Protein AF-A0AAN8VFZ3-F1 (afdb_monomer_lite)

Secondary structure (DSSP, 8-state):
--------SHHHHHHHHHHHHHHHHHHHHHHHHHHHHHHHHHHHHHHHHHHHHHHHHHHHSHHHHHHHHHHHHHHHHHHHHHHHHHHHHHHHHHHHHHHHTT---TTHHHHHHHHHHHHHHHHHHHHH--

Structure (mmCIF, N/CA/C/O backbone):
data_AF-A0AAN8VFZ3-F1
#
_entry.id   AF-A0AAN8VFZ3-F1
#
loop_
_atom_site.group_PDB
_atom_site.id
_atom_site.type_symbol
_atom_site.label_atom_id
_atom_site.label_alt_id
_atom_site.label_comp_id
_atom_site.label_asym_id
_atom_site.label_entity_id
_atom_site.label_seq_id
_atom_site.pdbx_PDB_ins_code
_atom_site.Cartn_x
_atom_site.Cartn_y
_atom_site.Cartn_z
_atom_site.occupancy
_atom_site.B_iso_or_equiv
_atom_site.auth_seq_id
_atom_site.auth_comp_id
_atom_site.auth_asym_id
_atom_site.auth_atom_id
_atom_site.pdbx_PDB_model_num
ATOM 1 N N . MET A 1 1 ? -4.707 52.896 46.196 1.00 44.50 1 MET A N 1
ATOM 2 C CA . MET A 1 1 ? -4.152 52.985 44.827 1.00 44.50 1 MET A CA 1
ATOM 3 C C . MET A 1 1 ? -2.985 52.020 44.743 1.00 44.50 1 MET A C 1
ATOM 5 O O . MET A 1 1 ? -2.053 52.210 45.501 1.00 44.50 1 MET A O 1
ATOM 9 N N . ALA A 1 2 ? -2.918 50.986 43.924 1.00 45.09 2 ALA A N 1
ATOM 10 C CA . ALA A 1 2 ? -3.873 50.204 43.155 1.00 45.09 2 ALA A CA 1
ATOM 11 C C . ALA A 1 2 ? -3.107 48.903 42.845 1.00 45.09 2 ALA A C 1
ATOM 13 O O . ALA A 1 2 ? -1.940 48.971 42.455 1.00 45.09 2 ALA A O 1
ATOM 14 N N . ASP A 1 3 ? -3.743 47.751 43.046 1.00 60.34 3 ASP A N 1
ATOM 15 C CA . ASP A 1 3 ? -3.316 46.472 42.487 1.00 60.34 3 ASP A CA 1
ATOM 16 C C . ASP A 1 3 ? -3.054 46.622 40.983 1.00 60.34 3 ASP A C 1
ATOM 18 O O . ASP A 1 3 ? -3.960 46.987 40.233 1.00 60.34 3 ASP A O 1
ATOM 22 N N . ASN A 1 4 ? -1.835 46.325 40.524 1.00 51.00 4 ASN A N 1
ATOM 23 C CA . ASN A 1 4 ? -1.576 46.120 39.100 1.00 51.00 4 ASN A CA 1
ATOM 24 C C . ASN A 1 4 ? -0.749 44.852 38.853 1.00 51.00 4 ASN A C 1
ATOM 26 O O . ASN A 1 4 ? 0.443 44.884 38.568 1.00 51.00 4 ASN A O 1
ATOM 30 N N . ILE A 1 5 ? -1.446 43.728 39.008 1.00 53.84 5 ILE A N 1
ATOM 31 C CA . ILE A 1 5 ? -1.504 42.627 38.041 1.00 53.84 5 ILE A CA 1
ATOM 32 C C . ILE A 1 5 ? -0.146 42.062 37.593 1.00 53.84 5 ILE A C 1
ATOM 34 O O . ILE A 1 5 ? 0.382 42.296 36.507 1.00 53.84 5 ILE A O 1
ATOM 38 N N . THR A 1 6 ? 0.320 41.139 38.425 1.00 54.12 6 THR A N 1
ATOM 39 C CA . THR A 1 6 ? 1.017 39.913 38.040 1.00 54.12 6 THR A CA 1
ATOM 40 C C . THR A 1 6 ? 0.254 39.166 36.939 1.00 54.12 6 THR A C 1
ATOM 42 O O . THR A 1 6 ? -0.627 38.384 37.249 1.00 54.12 6 THR A O 1
ATOM 45 N N . HIS A 1 7 ? 0.575 39.350 35.658 1.00 52.81 7 HIS A N 1
ATOM 46 C CA . HIS A 1 7 ? 0.285 38.363 34.604 1.00 52.81 7 HIS A CA 1
ATOM 47 C C . HIS A 1 7 ? 1.020 38.749 33.315 1.00 52.81 7 HIS A C 1
ATOM 49 O O . HIS A 1 7 ? 0.641 39.735 32.705 1.00 52.81 7 HIS A O 1
ATOM 55 N N . ARG A 1 8 ? 2.032 37.963 32.899 1.00 51.19 8 ARG A N 1
ATOM 56 C CA . ARG A 1 8 ? 2.357 37.525 31.509 1.00 51.19 8 ARG A CA 1
ATOM 57 C C . ARG A 1 8 ? 3.850 37.141 31.341 1.00 51.19 8 ARG A C 1
ATOM 59 O O . ARG A 1 8 ? 4.602 37.905 30.749 1.00 51.19 8 ARG A O 1
ATOM 66 N N . PRO A 1 9 ? 4.276 35.915 31.716 1.00 45.66 9 PRO A N 1
ATOM 67 C CA . PRO A 1 9 ? 5.478 35.343 31.091 1.00 45.66 9 PRO A CA 1
ATOM 68 C C . PRO A 1 9 ? 5.209 34.090 30.239 1.00 45.66 9 PRO A C 1
ATOM 70 O O . PRO A 1 9 ? 6.130 33.564 29.626 1.00 45.66 9 PRO A O 1
ATOM 73 N N . LYS A 1 10 ? 3.965 33.592 30.139 1.00 45.72 10 LYS A N 1
ATOM 74 C CA . LYS A 1 10 ? 3.700 32.286 29.492 1.00 45.72 10 LYS A CA 1
ATOM 75 C C . LYS A 1 10 ? 3.328 32.319 28.001 1.00 45.72 10 LYS A C 1
ATOM 77 O O . LYS A 1 10 ? 3.401 31.281 27.359 1.00 45.72 10 LYS A O 1
ATOM 82 N N . GLN A 1 11 ? 2.977 33.472 27.423 1.00 49.84 11 GLN A N 1
ATOM 83 C CA . GLN A 1 11 ? 2.583 33.540 26.000 1.00 49.84 11 GLN A CA 1
ATOM 84 C C . GLN A 1 11 ? 3.754 33.714 25.021 1.00 49.84 11 GLN A C 1
ATOM 86 O O . GLN A 1 11 ? 3.638 33.304 23.871 1.00 49.84 11 GLN A O 1
ATOM 91 N N . GLN A 1 12 ? 4.890 34.269 25.451 1.00 47.53 12 GLN A N 1
ATOM 92 C CA . GLN A 1 12 ? 6.007 34.562 24.540 1.00 47.53 12 GLN A CA 1
ATOM 93 C C . GLN A 1 12 ? 6.901 33.344 24.253 1.00 47.53 12 GLN A C 1
ATOM 95 O O . GLN A 1 12 ? 7.397 33.197 23.138 1.00 47.53 12 GLN A O 1
ATOM 100 N N . LEU A 1 13 ? 7.046 32.415 25.205 1.00 49.78 13 LEU A N 1
ATOM 101 C CA . LEU A 1 13 ? 7.860 31.208 25.008 1.00 49.78 13 LEU A CA 1
ATOM 102 C C . LEU A 1 13 ? 7.198 30.209 24.038 1.00 49.78 13 LEU A C 1
ATOM 104 O O . LEU A 1 13 ? 7.873 29.556 23.247 1.00 49.78 13 LEU A O 1
ATOM 108 N N . GLN A 1 14 ? 5.863 30.134 24.047 1.00 47.00 14 GLN A N 1
ATOM 109 C CA . GLN A 1 14 ? 5.104 29.191 23.221 1.00 47.00 14 GLN A CA 1
ATOM 110 C C . GLN A 1 14 ? 5.111 29.573 21.730 1.00 47.00 14 GLN A C 1
ATOM 112 O O . GLN A 1 14 ? 5.117 28.697 20.866 1.00 47.00 14 GLN A O 1
ATOM 117 N N . GLN A 1 15 ? 5.176 30.871 21.420 1.00 48.69 15 GLN A N 1
ATOM 118 C CA . GLN A 1 15 ? 5.215 31.373 20.045 1.00 48.69 15 GLN A CA 1
ATOM 119 C C . GLN A 1 15 ? 6.588 31.149 19.389 1.00 48.69 15 GLN A C 1
ATOM 121 O O . GLN A 1 15 ? 6.652 30.829 18.204 1.00 48.69 15 GLN A O 1
ATOM 126 N N . HIS A 1 16 ? 7.670 31.220 20.175 1.00 46.56 16 HIS A N 1
ATOM 127 C CA . HIS A 1 16 ? 9.031 30.908 19.731 1.00 46.56 16 HIS A CA 1
ATOM 128 C C . HIS A 1 16 ? 9.219 29.405 19.460 1.00 46.56 16 HIS A C 1
ATOM 130 O O . HIS A 1 16 ? 9.838 29.014 18.476 1.00 46.56 16 HIS A O 1
ATOM 136 N N . THR A 1 17 ? 8.628 28.528 20.277 1.00 51.66 17 THR A N 1
ATOM 137 C CA . THR A 1 17 ? 8.675 27.079 20.018 1.00 51.66 17 THR A CA 1
ATOM 138 C C . THR A 1 17 ? 7.844 26.682 18.796 1.00 51.66 17 THR A C 1
ATOM 140 O O . THR A 1 17 ? 8.282 25.831 18.025 1.00 51.66 17 THR A O 1
ATOM 143 N N . GLN A 1 18 ? 6.676 27.296 18.573 1.00 56.00 18 GLN A N 1
ATOM 144 C CA . GLN A 1 18 ? 5.859 26.989 17.393 1.00 56.00 18 GLN A CA 1
ATOM 145 C C . GLN A 1 18 ? 6.484 27.480 16.088 1.00 56.00 18 GLN A C 1
ATOM 147 O O . GLN A 1 18 ? 6.459 26.740 15.109 1.00 56.00 18 GLN A O 1
ATOM 152 N N . SER A 1 19 ? 7.105 28.661 16.066 1.00 53.91 19 SER A N 1
ATOM 153 C CA . SER A 1 19 ? 7.827 29.133 14.882 1.00 53.91 19 SER A CA 1
ATOM 154 C C . SER A 1 19 ? 9.060 28.277 14.592 1.00 53.91 19 SER A C 1
ATOM 156 O O . SER A 1 19 ? 9.244 27.874 13.451 1.00 53.91 19 SER A O 1
ATOM 158 N N . TYR A 1 20 ? 9.843 27.879 15.600 1.00 55.28 20 TYR A N 1
ATOM 159 C CA . TYR A 1 20 ? 10.967 26.954 15.399 1.00 55.28 20 TYR A CA 1
ATOM 160 C C . TYR A 1 20 ? 10.523 25.571 14.917 1.00 55.28 20 TYR A C 1
ATOM 162 O O . TYR A 1 20 ? 11.222 24.969 14.108 1.00 55.28 20 TYR A O 1
ATOM 170 N N . GLN A 1 21 ? 9.372 25.069 15.373 1.00 53.16 21 GLN A N 1
ATOM 171 C CA . GLN A 1 21 ? 8.808 23.799 14.903 1.00 53.16 21 GLN A CA 1
ATOM 172 C C . GLN A 1 21 ? 8.232 23.912 13.491 1.00 53.16 21 GLN A C 1
ATOM 174 O O . GLN A 1 21 ? 8.422 22.991 12.705 1.00 53.16 21 GLN A O 1
ATOM 179 N N . LEU A 1 22 ? 7.603 25.035 13.130 1.00 57.75 22 LEU A N 1
ATOM 180 C CA . LEU A 1 22 ? 7.202 25.305 11.747 1.00 57.75 22 LEU A CA 1
ATOM 181 C C . LEU A 1 22 ? 8.413 25.481 10.834 1.00 57.75 22 LEU A C 1
ATOM 183 O O . LEU A 1 22 ? 8.372 25.008 9.710 1.00 57.75 22 LEU A O 1
ATOM 187 N N . VAL A 1 23 ? 9.498 26.098 11.300 1.00 60.59 23 VAL A N 1
ATOM 188 C CA . VAL A 1 23 ? 10.739 26.254 10.528 1.00 60.59 23 VAL A CA 1
ATOM 189 C C . VAL A 1 23 ? 11.466 24.913 10.407 1.00 60.59 23 VAL A C 1
ATOM 191 O O . VAL A 1 23 ? 11.891 24.557 9.316 1.00 60.59 23 VAL A O 1
ATOM 194 N N . LYS A 1 24 ? 11.527 24.095 11.466 1.00 55.47 24 LYS A N 1
ATOM 195 C CA . LYS A 1 24 ? 12.034 22.711 11.390 1.00 55.47 24 LYS A CA 1
ATOM 196 C C . LYS A 1 24 ? 11.184 21.844 10.472 1.00 55.47 24 LYS A C 1
ATOM 198 O O . LYS A 1 24 ? 11.742 21.081 9.693 1.00 55.47 24 LYS A O 1
ATOM 203 N N . ALA A 1 25 ? 9.861 21.958 10.554 1.00 60.38 25 ALA A N 1
ATOM 204 C CA . ALA A 1 25 ? 8.936 21.238 9.690 1.00 60.38 25 ALA A CA 1
ATOM 205 C C . ALA A 1 25 ? 9.013 21.741 8.247 1.00 60.38 25 ALA A C 1
ATOM 207 O O . ALA A 1 25 ? 8.959 20.924 7.344 1.00 60.38 25 ALA A O 1
ATOM 208 N N . ALA A 1 26 ? 9.207 23.038 8.012 1.00 60.34 26 ALA A N 1
ATOM 209 C CA . ALA A 1 26 ? 9.388 23.616 6.683 1.00 60.34 26 ALA A CA 1
ATOM 210 C C . ALA A 1 26 ? 10.730 23.207 6.070 1.00 60.34 26 ALA A C 1
ATOM 212 O O . ALA A 1 26 ? 10.781 22.867 4.892 1.00 60.34 26 ALA A O 1
ATOM 213 N N . THR A 1 27 ? 11.803 23.145 6.858 1.00 61.97 27 THR A N 1
ATOM 214 C CA . THR A 1 27 ? 13.100 22.627 6.408 1.00 61.97 27 THR A CA 1
ATOM 215 C C . THR A 1 27 ? 13.042 21.117 6.179 1.00 61.97 27 THR A C 1
ATOM 217 O O . THR A 1 27 ? 13.531 20.643 5.159 1.00 61.97 27 THR A O 1
ATOM 220 N N . ALA A 1 28 ? 12.385 20.354 7.059 1.00 60.66 28 ALA A N 1
ATOM 221 C CA . ALA A 1 28 ? 12.161 18.919 6.870 1.00 60.66 28 ALA A CA 1
ATOM 222 C C . ALA A 1 28 ? 11.237 18.633 5.676 1.00 60.66 28 ALA A C 1
ATOM 224 O O . ALA A 1 28 ? 11.459 17.671 4.949 1.00 60.66 28 ALA A O 1
ATOM 225 N N . ALA A 1 29 ? 10.243 19.487 5.431 1.00 65.50 29 ALA A N 1
ATOM 226 C CA . ALA A 1 29 ? 9.372 19.420 4.267 1.00 65.50 29 ALA A CA 1
ATOM 227 C C . ALA A 1 29 ? 10.126 19.803 2.996 1.00 65.50 29 ALA A C 1
ATOM 229 O O . ALA A 1 29 ? 9.956 19.136 1.990 1.00 65.50 29 ALA A O 1
ATOM 230 N N . THR A 1 30 ? 11.008 20.803 3.031 1.00 68.12 30 THR A N 1
ATOM 231 C CA . THR A 1 30 ? 11.846 21.178 1.882 1.00 68.12 30 THR A CA 1
ATOM 232 C C . THR A 1 30 ? 12.853 20.072 1.562 1.00 68.12 30 THR A C 1
ATOM 234 O O . THR A 1 30 ? 12.991 19.688 0.406 1.00 68.12 30 THR A O 1
ATOM 237 N N . ALA A 1 31 ? 13.487 19.480 2.580 1.00 68.81 31 ALA A N 1
ATOM 238 C CA . ALA A 1 31 ? 14.359 18.317 2.424 1.00 68.81 31 ALA A CA 1
ATOM 239 C C . ALA A 1 31 ? 13.588 17.090 1.908 1.00 68.81 31 ALA A C 1
ATOM 241 O O . ALA A 1 31 ? 14.046 16.412 0.990 1.00 68.81 31 ALA A O 1
ATOM 242 N N . GLY A 1 32 ? 12.389 16.842 2.440 1.00 73.62 32 GLY A N 1
ATOM 243 C CA . GLY A 1 32 ? 11.478 15.809 1.955 1.00 73.62 32 GLY A CA 1
ATOM 244 C C . GLY A 1 32 ? 11.043 16.051 0.510 1.00 73.62 32 GLY A C 1
ATOM 245 O O . GLY A 1 32 ? 11.061 15.123 -0.287 1.00 73.62 32 GLY A O 1
ATOM 246 N N . CYS A 1 33 ? 10.731 17.290 0.133 1.00 69.88 33 CYS A N 1
ATOM 247 C CA . CYS A 1 33 ? 10.372 17.674 -1.230 1.00 69.88 33 CYS A CA 1
ATOM 248 C C . CYS A 1 33 ? 11.537 17.466 -2.201 1.00 69.88 33 CYS A C 1
ATOM 250 O O . CYS A 1 33 ? 11.333 16.879 -3.259 1.00 69.88 33 CYS A O 1
ATOM 252 N N . SER A 1 34 ? 12.760 17.862 -1.840 1.00 71.75 34 SER A N 1
ATOM 253 C CA . SER A 1 34 ? 13.946 17.615 -2.669 1.00 71.75 34 SER A CA 1
ATOM 254 C C . SER A 1 34 ? 14.214 16.119 -2.839 1.00 71.75 34 SER A C 1
ATOM 256 O O . SER A 1 34 ? 14.443 15.658 -3.956 1.00 71.75 34 SER A O 1
ATOM 258 N N . LEU A 1 35 ? 14.102 15.336 -1.760 1.00 68.94 35 LEU A N 1
ATOM 259 C CA . LEU A 1 35 ? 14.211 13.877 -1.819 1.00 68.94 35 LEU A CA 1
ATOM 260 C C . LEU A 1 35 ? 13.086 13.250 -2.649 1.00 68.94 35 LEU A C 1
ATOM 262 O O . LEU A 1 35 ? 13.344 12.293 -3.366 1.00 68.94 35 LEU A O 1
ATOM 266 N N . LEU A 1 36 ? 11.866 13.793 -2.615 1.00 74.94 36 LEU A N 1
ATOM 267 C CA . LEU A 1 36 ? 10.747 13.339 -3.444 1.00 74.94 36 LEU A CA 1
ATOM 268 C C . LEU A 1 36 ? 10.971 13.650 -4.926 1.00 74.94 36 LEU A C 1
ATOM 270 O O . LEU A 1 36 ? 10.656 12.807 -5.759 1.00 74.94 36 LEU A O 1
ATOM 274 N N . VAL A 1 37 ? 11.524 14.815 -5.270 1.00 76.31 37 VAL A N 1
ATOM 275 C CA . VAL A 1 37 ? 11.850 15.176 -6.661 1.00 76.31 37 VAL A CA 1
ATOM 276 C C . VAL A 1 37 ? 12.958 14.274 -7.201 1.00 76.31 37 VAL A C 1
ATOM 278 O O . VAL A 1 37 ? 12.795 13.691 -8.272 1.00 76.31 37 VAL A O 1
ATOM 281 N N . VAL A 1 38 ? 14.039 14.084 -6.435 1.00 73.38 38 VAL A N 1
ATOM 282 C CA . VAL A 1 38 ? 15.132 13.165 -6.796 1.00 73.38 38 VAL A CA 1
ATOM 283 C C . VAL A 1 38 ? 14.626 11.726 -6.868 1.00 73.38 38 VAL A C 1
ATOM 285 O O . VAL A 1 38 ? 14.927 11.024 -7.829 1.00 73.38 38 VAL A O 1
ATOM 288 N N . ALA A 1 39 ? 13.799 11.293 -5.913 1.00 78.12 39 ALA A N 1
ATOM 289 C CA . ALA A 1 39 ? 13.176 9.978 -5.949 1.00 78.12 39 ALA A CA 1
ATOM 290 C C . ALA A 1 39 ? 12.308 9.833 -7.195 1.00 78.12 39 ALA A C 1
ATOM 292 O O . ALA A 1 39 ? 12.492 8.865 -7.913 1.00 78.12 39 ALA A O 1
ATOM 293 N N . ARG A 1 40 ? 11.427 10.779 -7.536 1.00 76.38 40 ARG A N 1
ATOM 294 C CA . ARG A 1 40 ? 10.600 10.681 -8.751 1.00 76.38 40 ARG A CA 1
ATOM 295 C C . ARG A 1 40 ? 11.441 10.576 -10.020 1.00 76.38 40 ARG A C 1
ATOM 297 O O . ARG A 1 40 ? 11.145 9.728 -10.856 1.00 76.38 40 ARG A O 1
ATOM 304 N N . LEU A 1 41 ? 12.491 11.381 -10.145 1.00 74.88 41 LEU A N 1
ATOM 305 C CA . LEU A 1 41 ? 13.342 11.393 -11.335 1.00 74.88 41 LEU A CA 1
ATOM 306 C C . LEU A 1 41 ? 14.152 10.093 -11.473 1.00 74.88 41 LEU A C 1
ATOM 308 O O . LEU A 1 41 ? 14.137 9.453 -12.525 1.00 74.88 41 LEU A O 1
ATOM 312 N N . THR A 1 42 ? 14.782 9.651 -10.384 1.00 77.12 42 THR A N 1
ATOM 313 C CA . THR A 1 42 ? 15.560 8.404 -10.343 1.00 77.12 42 THR A CA 1
ATOM 314 C C . THR A 1 42 ? 14.662 7.178 -10.467 1.00 77.12 42 THR A C 1
ATOM 316 O O . THR A 1 42 ? 15.026 6.215 -11.136 1.00 77.12 42 THR A O 1
ATOM 319 N N . THR A 1 43 ? 13.463 7.214 -9.882 1.00 78.75 43 THR A N 1
ATOM 320 C CA . THR A 1 43 ? 12.503 6.107 -9.966 1.00 78.75 43 THR A CA 1
ATOM 321 C C . THR A 1 43 ? 12.038 5.918 -11.402 1.00 78.75 43 THR A C 1
ATOM 323 O O . THR A 1 43 ? 11.904 4.777 -11.815 1.00 78.75 43 THR A O 1
ATOM 326 N N . VAL A 1 44 ? 11.857 6.976 -12.204 1.00 76.44 44 VAL A N 1
ATOM 327 C CA . VAL A 1 44 ? 11.494 6.829 -13.628 1.00 76.44 44 VAL A CA 1
ATOM 328 C C . VAL A 1 44 ? 12.608 6.138 -14.417 1.00 76.44 44 VAL A C 1
ATOM 330 O O . VAL A 1 44 ? 12.335 5.156 -15.103 1.00 76.44 44 VAL A O 1
ATOM 333 N N . ALA A 1 45 ? 13.864 6.568 -14.276 1.00 77.38 45 ALA A N 1
ATOM 334 C CA . ALA A 1 45 ? 14.989 5.925 -14.963 1.00 77.38 45 ALA A CA 1
ATOM 335 C C . ALA A 1 45 ? 15.185 4.465 -14.512 1.00 77.38 45 ALA A C 1
ATOM 337 O O . ALA A 1 45 ? 15.320 3.565 -15.341 1.00 77.38 45 ALA A O 1
ATOM 338 N N . ALA A 1 46 ? 15.115 4.216 -13.201 1.00 74.19 46 ALA A N 1
ATOM 339 C CA . ALA A 1 46 ? 15.186 2.875 -12.630 1.00 74.19 46 ALA A CA 1
ATOM 340 C C . ALA A 1 46 ? 13.992 1.999 -13.043 1.00 74.19 46 ALA A C 1
ATOM 342 O O . ALA A 1 46 ? 14.163 0.803 -13.247 1.00 74.19 46 ALA A O 1
ATOM 343 N N . THR A 1 47 ? 12.803 2.582 -13.221 1.00 77.88 47 THR A N 1
ATOM 344 C CA . THR A 1 47 ? 11.611 1.873 -13.705 1.00 77.88 47 THR A CA 1
ATOM 345 C C . THR A 1 47 ? 11.767 1.497 -15.165 1.00 77.88 47 THR A C 1
ATOM 347 O O . THR A 1 47 ? 11.401 0.390 -15.509 1.00 77.88 47 THR A O 1
ATOM 350 N N . VAL A 1 48 ? 12.329 2.351 -16.022 1.00 79.31 48 VAL A N 1
ATOM 351 C CA . VAL A 1 48 ? 12.535 2.017 -17.443 1.00 79.31 48 VAL A CA 1
ATOM 352 C C . VAL A 1 48 ? 13.591 0.921 -17.599 1.00 79.31 48 VAL A C 1
ATOM 354 O O . VAL A 1 48 ? 13.348 -0.065 -18.288 1.00 79.31 48 VAL A O 1
ATOM 357 N N . ILE A 1 49 ? 14.734 1.044 -16.915 1.00 77.44 49 ILE A N 1
ATOM 358 C CA . ILE A 1 49 ? 15.801 0.025 -16.939 1.00 77.44 49 ILE A CA 1
ATOM 359 C C . ILE A 1 49 ? 15.308 -1.277 -16.299 1.00 77.44 49 ILE A C 1
ATOM 361 O O . ILE A 1 49 ? 15.499 -2.363 -16.847 1.00 77.44 49 ILE A O 1
ATOM 365 N N . GLY A 1 50 ? 14.621 -1.149 -15.162 1.00 73.31 50 GLY A N 1
ATOM 366 C CA . GLY A 1 50 ? 13.928 -2.230 -14.488 1.00 73.31 50 GLY A CA 1
ATOM 367 C C . GLY A 1 50 ? 12.963 -2.912 -15.439 1.00 73.31 50 GLY A C 1
ATOM 368 O O . GLY A 1 50 ? 13.091 -4.111 -15.610 1.00 73.31 50 GLY A O 1
ATOM 369 N N . LEU A 1 51 ? 12.083 -2.175 -16.120 1.00 70.88 51 LEU A N 1
ATOM 370 C CA . LEU A 1 51 ? 11.072 -2.700 -17.035 1.00 70.88 51 LEU A CA 1
ATOM 371 C C . LEU A 1 51 ? 11.713 -3.487 -18.173 1.00 70.88 51 LEU A C 1
ATOM 373 O O . LEU A 1 51 ? 11.268 -4.590 -18.424 1.00 70.88 51 LEU A O 1
ATOM 377 N N . THR A 1 52 ? 12.801 -3.012 -18.777 1.00 77.19 52 THR A N 1
ATOM 378 C CA . THR A 1 52 ? 13.471 -3.725 -19.879 1.00 77.19 52 THR A CA 1
ATOM 379 C C . THR A 1 52 ? 14.050 -5.081 -19.459 1.00 77.19 52 THR A C 1
ATOM 381 O O . THR A 1 52 ? 13.946 -6.047 -20.211 1.00 77.19 52 THR A O 1
ATOM 384 N N . ILE A 1 53 ? 14.623 -5.190 -18.253 1.00 75.81 53 ILE A N 1
ATOM 385 C CA . ILE A 1 53 ? 15.118 -6.472 -17.704 1.00 75.81 53 ILE A CA 1
ATOM 386 C C . ILE A 1 53 ? 13.968 -7.312 -17.132 1.00 75.81 53 ILE A C 1
ATOM 388 O O . ILE A 1 53 ? 13.958 -8.540 -17.207 1.00 75.81 53 ILE A O 1
ATOM 392 N N . THR A 1 54 ? 12.962 -6.632 -16.599 1.00 71.00 54 THR A N 1
ATOM 393 C CA . THR A 1 54 ? 11.761 -7.203 -16.005 1.00 71.00 54 THR A CA 1
ATOM 394 C C . THR A 1 54 ? 10.869 -7.788 -17.096 1.00 71.00 54 THR A C 1
ATOM 396 O O . THR A 1 54 ? 10.346 -8.853 -16.876 1.00 71.00 54 THR A O 1
ATOM 399 N N . THR A 1 55 ? 10.744 -7.242 -18.306 1.00 74.56 55 THR A N 1
ATOM 400 C CA . THR A 1 55 ? 9.861 -7.775 -19.365 1.00 74.56 55 THR A CA 1
ATOM 401 C C . THR A 1 55 ? 10.134 -9.244 -19.730 1.00 74.56 55 THR A C 1
ATOM 403 O O . THR A 1 55 ? 9.187 -10.028 -19.677 1.00 74.56 55 THR A O 1
ATOM 406 N N . PRO A 1 56 ? 11.370 -9.684 -20.041 1.00 69.56 56 PRO A N 1
ATOM 407 C CA . PRO A 1 56 ? 11.637 -11.104 -20.283 1.00 69.56 56 PRO A CA 1
ATOM 408 C C . PRO A 1 56 ? 11.581 -11.936 -18.992 1.00 69.56 56 PRO A C 1
ATOM 410 O O . PRO A 1 56 ? 11.109 -13.074 -19.011 1.00 69.56 56 PRO A O 1
ATOM 413 N N . LEU A 1 57 ? 11.986 -11.367 -17.850 1.00 68.25 57 LEU A N 1
ATOM 414 C CA . LEU A 1 57 ? 11.943 -12.054 -16.560 1.00 68.25 57 LEU A CA 1
ATOM 415 C C . LEU A 1 57 ? 10.498 -12.271 -16.087 1.00 68.25 57 LEU A C 1
ATOM 417 O O . LEU A 1 57 ? 10.192 -13.352 -15.619 1.00 68.25 57 LEU A O 1
ATOM 421 N N . LEU A 1 58 ? 9.590 -11.316 -16.302 1.00 63.28 58 LEU A N 1
ATOM 422 C CA . LEU A 1 58 ? 8.152 -11.343 -16.016 1.00 63.28 58 LEU A CA 1
ATOM 423 C C . LEU A 1 58 ? 7.391 -12.314 -16.889 1.00 63.28 58 LEU A C 1
ATOM 425 O O . LEU A 1 58 ? 6.282 -12.652 -16.515 1.00 63.28 58 LEU A O 1
ATOM 429 N N . VAL A 1 59 ? 7.911 -12.740 -18.037 1.00 69.81 59 VAL A N 1
ATOM 430 C CA . VAL A 1 59 ? 7.256 -13.782 -18.841 1.00 69.81 59 VAL A CA 1
ATOM 431 C C . VAL A 1 59 ? 7.498 -15.158 -18.214 1.00 69.81 59 VAL A C 1
ATOM 433 O O . VAL A 1 59 ? 6.586 -15.976 -18.163 1.00 69.81 59 VAL A O 1
ATOM 436 N N . ILE A 1 60 ? 8.683 -15.387 -17.637 1.00 70.50 60 ILE A N 1
A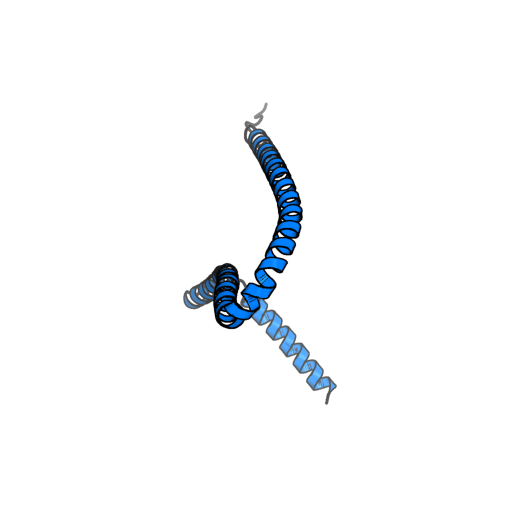TOM 437 C CA . ILE A 1 60 ? 9.065 -16.659 -16.996 1.00 70.50 60 ILE A CA 1
ATOM 438 C C . ILE A 1 60 ? 8.659 -16.675 -15.510 1.00 70.50 60 ILE A C 1
ATOM 440 O O . ILE A 1 60 ? 8.108 -17.653 -15.013 1.00 70.50 60 ILE A O 1
ATOM 444 N N . PHE A 1 61 ? 8.846 -15.557 -14.809 1.00 62.84 61 PHE A N 1
ATOM 445 C CA . PHE A 1 61 ? 8.332 -15.305 -13.466 1.00 62.84 61 PHE A CA 1
ATOM 446 C C . PHE A 1 61 ? 6.851 -14.908 -13.474 1.00 62.84 61 PHE A C 1
ATOM 448 O O . PHE A 1 61 ? 6.296 -14.805 -12.395 1.00 62.84 61 PHE A O 1
ATOM 455 N N . SER A 1 62 ? 6.166 -14.714 -14.611 1.00 68.88 62 SER A N 1
ATOM 456 C CA . SER A 1 62 ? 4.733 -14.318 -14.637 1.00 68.88 62 SER A CA 1
ATOM 457 C C . SER A 1 62 ? 3.881 -15.242 -13.791 1.00 68.88 62 SER A C 1
ATOM 459 O O . SER A 1 62 ? 3.041 -14.803 -13.011 1.00 68.88 62 SER A O 1
ATOM 461 N N . LEU A 1 63 ? 4.169 -16.537 -13.891 1.00 66.00 63 LEU A N 1
ATOM 462 C CA . LEU A 1 63 ? 3.449 -17.566 -13.165 1.00 66.00 63 LEU A CA 1
ATOM 463 C C . LEU A 1 63 ? 3.678 -17.487 -11.643 1.00 66.00 63 LEU A C 1
ATOM 465 O O . LEU A 1 63 ? 2.805 -17.885 -10.878 1.00 66.00 63 LEU A O 1
ATOM 469 N N . VAL A 1 64 ? 4.813 -16.934 -11.192 1.00 76.00 64 VAL A N 1
ATOM 470 C CA . VAL A 1 64 ? 5.184 -16.827 -9.767 1.00 76.00 64 VAL A CA 1
ATOM 471 C C . VAL A 1 64 ? 5.065 -15.403 -9.203 1.00 76.00 64 VAL A C 1
ATOM 473 O O . VAL A 1 64 ? 4.925 -15.211 -7.997 1.00 76.00 64 VAL A O 1
ATOM 476 N N . LEU A 1 65 ? 5.072 -14.383 -10.059 1.00 73.19 65 LEU A N 1
ATOM 477 C CA . LEU A 1 65 ? 5.021 -12.984 -9.663 1.00 73.19 65 LEU A CA 1
ATOM 478 C C . LEU A 1 65 ? 3.588 -12.486 -9.532 1.00 73.19 65 LEU A C 1
ATOM 480 O O . LEU A 1 65 ? 3.330 -11.664 -8.659 1.00 73.19 65 LEU A O 1
ATOM 484 N N . VAL A 1 66 ? 2.652 -13.026 -10.321 1.00 78.06 66 VAL A N 1
ATOM 485 C CA . VAL A 1 66 ? 1.216 -12.803 -10.100 1.00 78.06 66 VAL A CA 1
ATOM 486 C C . VAL A 1 66 ? 0.846 -13.113 -8.639 1.00 78.06 66 VAL A C 1
ATOM 488 O O . VAL A 1 66 ? 0.377 -12.197 -7.963 1.00 78.06 66 VAL A O 1
ATOM 491 N N . PRO A 1 67 ? 1.146 -14.304 -8.075 1.00 77.31 67 PRO A N 1
ATOM 492 C CA . PRO A 1 67 ? 0.845 -14.574 -6.670 1.00 77.31 67 PRO A CA 1
ATOM 493 C C . PRO A 1 67 ? 1.652 -13.714 -5.681 1.00 77.31 67 PRO A C 1
ATOM 495 O O . PRO A 1 67 ? 1.087 -13.253 -4.690 1.00 77.31 67 PRO A O 1
ATOM 498 N N . ALA A 1 68 ? 2.932 -13.421 -5.940 1.00 83.25 68 ALA A N 1
ATOM 499 C CA . ALA A 1 68 ? 3.737 -12.575 -5.049 1.00 83.25 68 ALA A CA 1
ATOM 500 C C . ALA A 1 68 ? 3.208 -11.129 -4.965 1.00 83.25 68 ALA A C 1
ATOM 502 O O . ALA A 1 68 ? 3.079 -10.567 -3.875 1.00 83.25 68 ALA A O 1
ATOM 503 N N . VAL A 1 69 ? 2.848 -10.537 -6.106 1.00 84.25 69 VAL A N 1
ATOM 504 C CA . VAL A 1 69 ? 2.270 -9.188 -6.179 1.00 84.25 69 VAL A CA 1
ATOM 505 C C . VAL A 1 69 ? 0.894 -9.167 -5.536 1.00 84.25 69 VAL A C 1
ATOM 507 O O . VAL A 1 69 ? 0.600 -8.224 -4.808 1.00 84.25 69 VAL A O 1
ATOM 510 N N . THR A 1 70 ? 0.072 -10.203 -5.720 1.00 85.69 70 THR A N 1
ATOM 511 C CA . THR A 1 70 ? -1.209 -10.313 -5.012 1.00 85.69 70 THR A CA 1
ATOM 512 C C . THR A 1 70 ? -1.007 -10.327 -3.499 1.00 85.69 70 THR A C 1
ATOM 514 O O . THR A 1 70 ? -1.695 -9.585 -2.806 1.00 85.69 70 THR A O 1
ATOM 517 N N . VAL A 1 71 ? -0.040 -11.086 -2.972 1.00 91.69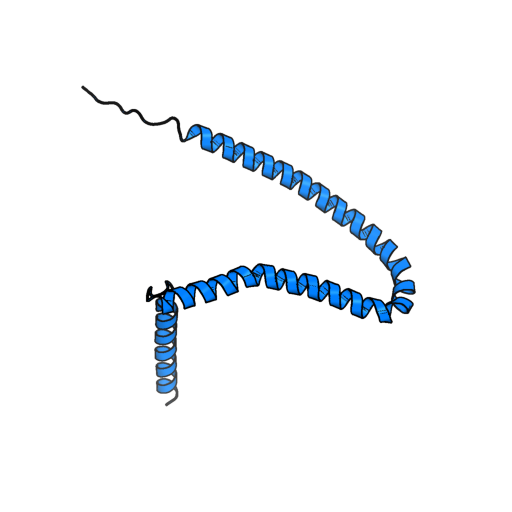 71 VAL A N 1
ATOM 518 C CA . VAL A 1 71 ? 0.255 -11.101 -1.527 1.00 91.69 71 VAL A CA 1
ATOM 519 C C . VAL A 1 71 ? 0.710 -9.727 -1.042 1.00 91.69 71 VAL A C 1
ATOM 521 O O . VAL A 1 71 ? 0.184 -9.231 -0.052 1.00 91.69 71 VAL A O 1
ATOM 524 N N . VAL A 1 72 ? 1.631 -9.069 -1.747 1.00 87.88 72 VAL A N 1
ATOM 525 C CA . VAL A 1 72 ? 2.101 -7.723 -1.378 1.00 87.88 72 VAL A CA 1
ATOM 526 C C . VAL A 1 72 ? 0.965 -6.700 -1.457 1.00 87.88 72 VAL A C 1
ATOM 528 O O . VAL A 1 72 ? 0.796 -5.901 -0.541 1.00 87.88 72 VAL A O 1
ATOM 531 N N . PHE A 1 73 ? 0.135 -6.749 -2.497 1.00 87.81 73 PHE A N 1
ATOM 532 C CA . PHE A 1 73 ? -1.015 -5.861 -2.652 1.00 87.81 73 PHE A CA 1
ATOM 533 C C . PHE A 1 73 ? -2.067 -6.102 -1.567 1.00 87.81 73 PHE A C 1
ATOM 535 O O . PHE A 1 73 ? -2.603 -5.143 -1.019 1.00 87.81 73 PHE A O 1
ATOM 542 N N . LEU A 1 74 ? -2.322 -7.360 -1.197 1.00 88.81 74 LEU A N 1
ATOM 543 C CA . LEU A 1 74 ? -3.184 -7.717 -0.069 1.00 88.81 74 LEU A CA 1
ATOM 544 C C . LEU A 1 74 ? -2.583 -7.286 1.268 1.00 88.81 74 LEU A C 1
ATOM 546 O O . LEU A 1 74 ? -3.328 -6.841 2.133 1.00 88.81 74 LEU A O 1
ATOM 550 N N . LEU A 1 75 ? -1.264 -7.353 1.445 1.00 90.12 75 LEU A N 1
ATOM 551 C CA . LEU A 1 75 ? -0.594 -6.846 2.641 1.00 90.12 75 LEU A CA 1
ATOM 552 C C . LEU A 1 75 ? -0.694 -5.325 2.725 1.00 90.12 75 LEU A C 1
ATOM 554 O O . LEU A 1 75 ? -1.058 -4.814 3.774 1.00 90.12 75 LEU A O 1
ATOM 558 N N . LEU A 1 76 ? -0.438 -4.587 1.641 1.00 89.25 76 LEU A N 1
ATOM 559 C CA . LEU A 1 76 ? -0.579 -3.129 1.626 1.00 89.25 76 LEU A CA 1
ATOM 560 C C . LEU A 1 76 ? -2.039 -2.701 1.785 1.00 89.25 76 LEU A C 1
ATOM 562 O O . LEU A 1 76 ? -2.323 -1.820 2.590 1.00 89.25 76 LEU A O 1
ATOM 566 N N . SER A 1 77 ? -2.957 -3.317 1.039 1.00 87.69 77 SER A N 1
ATOM 567 C CA . SER A 1 77 ? -4.394 -3.030 1.095 1.00 87.69 77 SER A CA 1
ATOM 568 C C . SER A 1 77 ? -4.977 -3.425 2.448 1.00 87.69 77 SER A C 1
ATOM 570 O O . SER A 1 77 ? -5.670 -2.629 3.071 1.00 87.69 77 SER A O 1
ATOM 572 N N . GLY A 1 78 ? -4.611 -4.596 2.969 1.00 82.62 78 GLY A N 1
ATOM 573 C CA . GLY A 1 78 ? -4.955 -5.067 4.307 1.00 82.62 78 GLY A CA 1
ATOM 574 C C . GLY A 1 78 ? -4.342 -4.208 5.409 1.00 82.62 78 GLY A C 1
ATOM 575 O O . GLY A 1 78 ? -5.003 -3.951 6.407 1.00 82.62 78 GLY A O 1
ATOM 576 N N . PHE A 1 79 ? -3.130 -3.682 5.223 1.00 80.75 79 PHE A N 1
ATOM 577 C CA . PHE A 1 79 ? -2.498 -2.755 6.162 1.00 80.75 79 PHE A CA 1
ATOM 578 C C . PHE A 1 79 ? -3.136 -1.364 6.113 1.00 80.75 79 PHE A C 1
ATOM 580 O O . PHE A 1 79 ? -3.374 -0.775 7.161 1.00 80.75 79 PHE A O 1
ATOM 587 N N . LEU A 1 80 ? -3.476 -0.838 4.932 1.00 81.88 80 LEU A N 1
ATOM 588 C CA . LEU A 1 80 ? -4.251 0.402 4.786 1.00 81.88 80 LEU A CA 1
ATOM 589 C C . LEU A 1 80 ? -5.650 0.247 5.383 1.00 81.88 80 LEU A C 1
ATOM 591 O O . LEU A 1 80 ? -6.109 1.131 6.112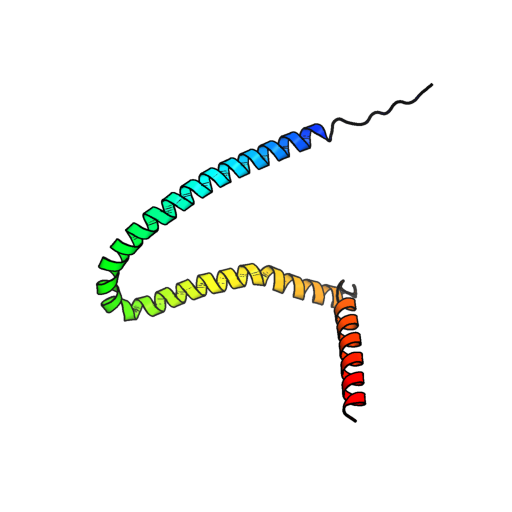 1.00 81.88 80 LEU A O 1
ATOM 595 N N . ALA A 1 81 ? -6.291 -0.890 5.116 1.00 79.56 81 ALA A N 1
ATOM 596 C CA . ALA A 1 81 ? -7.555 -1.267 5.715 1.00 79.56 81 ALA A CA 1
ATOM 597 C C . ALA A 1 81 ? -7.399 -1.324 7.233 1.00 79.56 81 ALA A C 1
ATOM 599 O O . ALA A 1 81 ? -8.118 -0.608 7.905 1.00 79.56 81 ALA A O 1
ATOM 600 N N . ALA A 1 82 ? -6.413 -2.032 7.787 1.00 77.75 82 ALA A N 1
ATOM 601 C CA . ALA A 1 82 ? -6.146 -2.089 9.226 1.00 77.75 82 ALA A CA 1
ATOM 602 C C . ALA A 1 82 ? -5.842 -0.705 9.835 1.00 77.75 82 ALA A C 1
ATOM 604 O O . ALA A 1 82 ? -6.311 -0.393 10.931 1.00 77.75 82 ALA A O 1
ATOM 605 N N . ARG A 1 83 ? -5.132 0.166 9.107 1.00 69.62 83 ARG A N 1
ATOM 606 C CA . ARG A 1 83 ? -4.785 1.530 9.535 1.00 69.62 83 ARG A CA 1
ATOM 607 C C . ARG A 1 83 ? -6.015 2.432 9.663 1.00 69.62 83 ARG A C 1
ATOM 609 O O . ARG A 1 83 ? -6.078 3.236 10.589 1.00 69.62 83 ARG A O 1
ATOM 616 N N . GLY A 1 84 ? -6.999 2.294 8.772 1.00 75.25 84 GLY A N 1
ATOM 617 C CA . GLY A 1 84 ? -8.282 3.008 8.857 1.00 75.25 84 GLY A CA 1
ATOM 618 C C . GLY A 1 84 ? -9.335 2.292 9.714 1.00 75.25 84 GLY A C 1
ATOM 619 O O . GLY A 1 84 ? -10.157 2.930 10.377 1.00 75.25 84 GLY A O 1
ATOM 620 N N . PHE A 1 85 ? -9.294 0.964 9.736 1.00 75.00 85 PHE A N 1
ATOM 621 C CA . PHE A 1 85 ? -10.241 0.094 10.423 1.00 75.00 85 PHE A CA 1
ATOM 622 C C . PHE A 1 85 ? -10.023 0.109 11.929 1.00 75.00 85 PHE A C 1
ATOM 624 O O . PHE A 1 85 ? -11.003 0.022 12.651 1.00 75.00 85 PHE A O 1
ATOM 631 N N . GLY A 1 86 ? -8.800 0.330 12.423 1.00 76.38 86 GLY A N 1
ATOM 632 C CA . GLY A 1 86 ? -8.558 0.506 13.859 1.00 76.38 86 GLY A CA 1
ATOM 633 C C . GLY A 1 86 ? -9.420 1.621 14.464 1.00 76.38 86 GLY A C 1
ATOM 634 O O . GLY A 1 86 ? -10.118 1.404 15.450 1.00 76.38 86 GLY A O 1
ATOM 635 N N . VAL A 1 87 ? -9.475 2.792 13.820 1.00 77.25 87 VAL A N 1
ATOM 636 C CA . VAL A 1 87 ? -10.313 3.914 14.280 1.00 77.25 87 VAL A CA 1
ATOM 637 C C . VAL A 1 87 ? -11.800 3.588 14.142 1.00 77.25 87 VAL A C 1
ATOM 639 O O . VAL A 1 87 ? -12.580 3.901 15.039 1.00 77.25 87 VAL A O 1
ATOM 642 N N . LYS A 1 88 ? -12.213 2.934 13.049 1.00 82.88 88 LYS A N 1
ATOM 643 C CA . LYS A 1 88 ? -13.616 2.545 12.821 1.00 82.88 88 LYS A CA 1
ATOM 644 C C . LYS A 1 88 ? -14.097 1.488 13.820 1.00 82.88 88 LYS A C 1
ATOM 646 O O . LYS A 1 88 ? -15.153 1.674 14.417 1.00 82.88 88 LYS A O 1
ATOM 651 N N . ALA A 1 89 ? -13.308 0.444 14.057 1.00 80.69 89 ALA A N 1
ATOM 652 C CA . ALA A 1 89 ? -13.583 -0.617 15.018 1.00 80.69 89 ALA A CA 1
ATOM 653 C C . ALA A 1 89 ? -13.635 -0.069 16.447 1.00 80.69 89 ALA A C 1
ATOM 655 O O . ALA A 1 89 ? -14.606 -0.319 17.154 1.00 80.69 89 ALA A O 1
ATOM 656 N N . VAL A 1 90 ? -12.663 0.761 16.850 1.00 82.12 90 VAL A N 1
ATOM 657 C CA . VAL A 1 90 ? -12.674 1.420 18.168 1.00 82.12 90 VAL A CA 1
ATOM 658 C C . VAL A 1 90 ? -13.862 2.372 18.304 1.00 82.12 90 VAL A C 1
ATOM 660 O O . VAL A 1 90 ? -14.455 2.447 19.374 1.00 82.12 90 VAL A O 1
ATOM 663 N N . THR A 1 91 ? -14.267 3.062 17.235 1.00 80.62 91 THR A N 1
ATOM 664 C CA . THR A 1 91 ? -15.449 3.942 17.249 1.00 80.62 91 THR A CA 1
ATOM 665 C C . THR A 1 91 ? -16.734 3.146 17.467 1.00 80.62 91 THR A C 1
ATOM 667 O O . THR A 1 91 ? -17.520 3.503 18.340 1.00 80.62 91 THR A O 1
ATOM 670 N N . VAL A 1 92 ? -16.942 2.053 16.726 1.00 81.25 92 VAL A N 1
ATOM 671 C CA . VAL A 1 92 ? -18.129 1.189 16.877 1.00 81.25 92 VAL A CA 1
ATOM 672 C C . VAL A 1 92 ? -18.135 0.492 18.238 1.00 81.25 92 VAL A C 1
ATOM 674 O O . VAL A 1 92 ? -19.174 0.445 18.899 1.00 81.25 92 VAL A O 1
ATOM 677 N N . LEU A 1 93 ? -16.979 0.001 18.691 1.00 82.50 93 LEU A N 1
ATOM 678 C CA . LEU A 1 93 ? -16.840 -0.652 19.990 1.00 82.50 93 LEU A CA 1
ATOM 679 C C . LEU A 1 93 ? -17.073 0.335 21.135 1.00 82.50 93 LEU A C 1
ATOM 681 O O . LEU A 1 93 ? -17.808 0.019 22.060 1.00 82.50 93 LEU A O 1
ATOM 685 N N . SER A 1 94 ? -16.520 1.547 21.049 1.00 80.00 94 SER A N 1
ATOM 686 C CA . SER A 1 94 ? -16.746 2.615 22.028 1.00 80.00 94 SER A CA 1
ATOM 687 C C . SER A 1 94 ? -18.210 3.059 22.041 1.00 80.00 94 SER A C 1
ATOM 689 O O . SER A 1 94 ? -18.787 3.218 23.111 1.00 80.00 94 SER A O 1
ATOM 691 N N . TRP A 1 95 ? -18.854 3.183 20.877 1.00 80.94 95 TRP A N 1
ATOM 692 C CA . TRP A 1 95 ? -20.275 3.527 20.770 1.00 80.94 95 TRP A CA 1
ATOM 693 C C . TRP A 1 95 ? -21.172 2.459 21.408 1.00 80.94 95 TRP A C 1
ATOM 695 O O . TRP A 1 95 ? -22.014 2.782 22.246 1.00 80.94 95 TRP A O 1
ATOM 705 N N . THR A 1 96 ? -20.924 1.187 21.084 1.00 82.12 96 THR A N 1
ATOM 706 C CA . THR A 1 96 ? -21.679 0.042 21.612 1.00 82.12 96 THR A CA 1
ATOM 707 C C . THR A 1 96 ? -21.426 -0.142 23.103 1.00 82.12 96 THR A C 1
ATOM 709 O O . THR A 1 96 ? -22.372 -0.189 23.876 1.00 82.12 96 THR A O 1
ATOM 712 N N . TYR A 1 97 ? -20.166 -0.162 23.544 1.00 81.00 97 TYR A N 1
ATOM 713 C CA . TYR A 1 97 ? -19.800 -0.283 24.958 1.00 81.00 97 TYR A CA 1
ATOM 714 C C . TYR A 1 97 ? -20.452 0.811 25.808 1.00 81.00 97 TYR A C 1
ATOM 716 O O . TYR A 1 97 ? -20.989 0.544 26.884 1.00 81.00 97 TYR A O 1
ATOM 724 N N . ARG A 1 98 ? -20.461 2.049 25.303 1.00 75.25 98 ARG A N 1
ATOM 725 C CA . ARG A 1 98 ? -21.067 3.198 25.977 1.00 75.25 98 ARG A CA 1
ATOM 726 C C . ARG A 1 98 ? -22.600 3.093 26.018 1.00 75.25 98 ARG A C 1
ATOM 728 O O . ARG A 1 98 ? -23.178 3.417 27.052 1.00 75.25 98 ARG A O 1
ATOM 735 N N . TYR A 1 99 ? -23.220 2.552 24.966 1.00 72.19 99 TYR A N 1
ATOM 736 C CA . TYR A 1 99 ? -24.645 2.208 24.925 1.00 72.19 99 TYR A CA 1
ATOM 737 C C . TYR A 1 99 ? -25.012 1.140 25.969 1.00 72.19 99 TYR A C 1
ATOM 739 O O . TYR A 1 99 ? -25.931 1.359 26.753 1.00 72.19 99 TYR A O 1
ATOM 747 N N . VAL A 1 100 ? -24.254 0.035 26.058 1.00 76.44 100 VAL A N 1
ATOM 748 C CA . VAL A 1 100 ? -24.499 -1.025 27.064 1.00 76.44 100 VAL A CA 1
ATOM 749 C C . VAL A 1 100 ? -24.238 -0.524 28.490 1.00 76.44 100 VAL A C 1
ATOM 751 O O . VAL A 1 100 ? -24.946 -0.889 29.420 1.00 76.44 100 VAL A O 1
ATOM 754 N N . THR A 1 101 ? -23.272 0.380 28.663 1.00 76.81 101 THR A N 1
ATOM 755 C CA . THR A 1 101 ? -22.969 1.028 29.955 1.00 76.81 101 THR A CA 1
ATOM 756 C C . THR A 1 101 ? -24.004 2.111 30.327 1.00 76.81 101 THR A C 1
ATOM 758 O O . THR A 1 101 ? -23.847 2.809 31.325 1.00 76.81 101 THR A O 1
ATOM 761 N N . GLY A 1 102 ? -25.066 2.303 29.535 1.00 62.31 102 GLY A N 1
ATOM 762 C CA . GLY A 1 102 ? -26.144 3.257 29.829 1.00 62.31 102 GLY A CA 1
ATOM 763 C C . GLY A 1 102 ? -25.766 4.727 29.617 1.00 62.31 102 GLY A C 1
ATOM 764 O O . GLY A 1 102 ? -26.573 5.628 29.838 1.00 62.31 102 GLY A O 1
ATOM 765 N N . LYS A 1 103 ? -24.550 5.005 29.134 1.00 62.59 103 LYS A N 1
ATOM 766 C CA . LYS A 1 103 ? -24.155 6.338 28.679 1.00 62.59 103 LYS A CA 1
ATOM 767 C C . LYS A 1 103 ? -24.629 6.484 27.235 1.00 62.59 103 LYS A C 1
ATOM 769 O O . LYS A 1 103 ? -23.889 6.177 26.308 1.00 62.59 103 LYS A O 1
ATOM 774 N N . HIS A 1 104 ? -25.846 6.984 27.038 1.00 60.69 104 HIS A N 1
ATOM 775 C CA . HIS A 1 104 ? -26.369 7.340 25.714 1.00 60.69 104 HIS A CA 1
ATOM 776 C C . HIS A 1 104 ? -25.265 7.984 24.844 1.00 60.69 104 HIS A C 1
ATOM 778 O O . HIS A 1 104 ? -24.648 8.983 25.253 1.00 60.69 104 HIS A O 1
ATOM 784 N N . PRO A 1 105 ? -24.886 7.355 23.716 1.00 60.81 105 PRO A N 1
ATOM 785 C CA . PRO A 1 105 ? -23.725 7.793 22.968 1.00 60.81 105 PRO A CA 1
ATOM 786 C C . PRO A 1 105 ? -24.032 9.095 22.208 1.00 60.81 105 PRO A C 1
ATOM 788 O O . PRO A 1 105 ? -25.109 9.227 21.622 1.00 60.81 105 PRO A O 1
ATOM 791 N N . PRO A 1 106 ? -23.086 10.054 22.170 1.00 56.28 106 PRO A N 1
ATOM 792 C CA . PRO A 1 106 ? -23.231 11.297 21.420 1.00 56.28 106 PRO A CA 1
ATOM 793 C C . PRO A 1 106 ? -23.293 10.966 19.926 1.00 56.28 106 PRO A C 1
ATOM 795 O O . PRO A 1 106 ? -22.283 10.632 19.313 1.00 56.28 106 PRO A O 1
ATOM 798 N N . GLY A 1 107 ? -24.497 10.982 19.357 1.00 59.81 107 GLY A N 1
ATOM 799 C CA . GLY A 1 107 ? -24.737 10.641 17.955 1.00 59.81 107 GLY A CA 1
ATOM 800 C C . GLY A 1 107 ? -25.966 9.770 17.713 1.00 59.81 107 GLY A C 1
ATOM 801 O O . GLY A 1 107 ? -26.496 9.838 16.614 1.00 59.81 107 GLY A O 1
ATOM 802 N N . ALA A 1 108 ? -26.468 9.026 18.707 1.00 63.66 108 ALA A N 1
ATOM 803 C CA . ALA A 1 108 ? -27.737 8.296 18.563 1.00 63.66 108 ALA A CA 1
ATOM 804 C C . ALA A 1 108 ? -28.898 9.250 18.220 1.00 63.66 108 ALA A C 1
ATOM 806 O O . ALA A 1 108 ? -29.645 8.981 17.286 1.00 63.66 108 ALA A O 1
ATOM 807 N N . ASP A 1 109 ? -28.926 10.431 18.848 1.00 69.56 109 ASP A N 1
ATO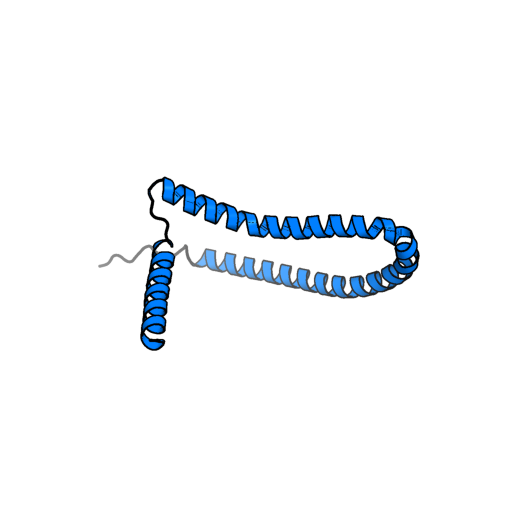M 808 C CA . ASP A 1 109 ? -29.848 11.525 18.511 1.00 69.56 109 ASP A CA 1
ATO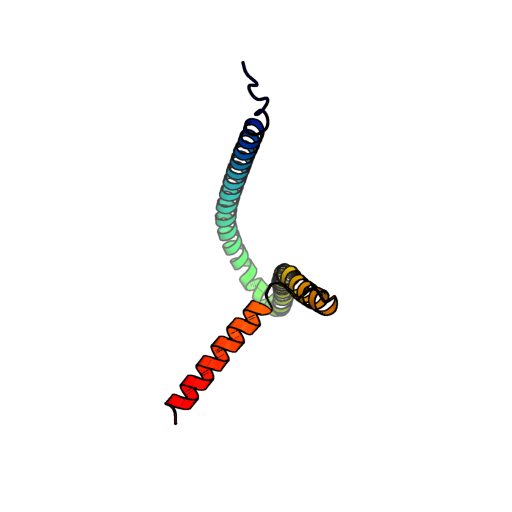M 809 C C . ASP A 1 109 ? -29.786 11.948 17.041 1.00 69.56 109 ASP A C 1
ATOM 811 O O . ASP A 1 109 ? -30.812 12.212 16.427 1.00 69.56 109 ASP A O 1
ATOM 815 N N . ARG A 1 110 ? -28.591 11.981 16.433 1.00 69.50 110 ARG A N 1
ATOM 816 C CA . ARG A 1 110 ? -28.454 12.329 15.010 1.00 69.50 110 ARG A CA 1
ATOM 817 C C . ARG A 1 110 ? -29.066 11.253 14.120 1.00 69.50 110 ARG A C 1
ATOM 819 O O . ARG A 1 110 ? -29.635 11.580 13.086 1.00 69.50 110 ARG A O 1
ATOM 826 N N . ILE A 1 111 ? -28.939 9.984 14.503 1.00 72.38 111 ILE A N 1
ATOM 827 C CA . ILE A 1 111 ? -29.503 8.866 13.742 1.00 72.38 111 ILE A CA 1
ATOM 828 C C . ILE A 1 111 ? -31.030 8.868 13.879 1.00 72.38 111 ILE A C 1
ATOM 830 O O . ILE A 1 111 ? -31.714 8.712 12.869 1.00 72.38 111 ILE A O 1
ATOM 834 N N . ASP A 1 112 ? -31.563 9.130 15.075 1.00 76.38 112 ASP A N 1
ATOM 835 C CA . ASP A 1 112 ? -33.006 9.284 15.294 1.00 76.38 112 ASP A CA 1
ATOM 836 C C . ASP A 1 112 ? -33.576 10.507 14.565 1.00 76.38 112 ASP A C 1
ATOM 838 O O . ASP A 1 112 ? -34.600 10.396 13.894 1.00 76.38 112 ASP A O 1
ATOM 842 N N . GLU A 1 113 ? -32.882 11.648 14.582 1.00 77.81 113 GLU A N 1
ATOM 843 C CA . GLU A 1 113 ? -33.285 12.856 13.853 1.00 77.81 113 GLU A CA 1
ATOM 844 C C . GLU A 1 113 ? -33.329 12.609 12.334 1.00 77.81 113 GLU A C 1
ATOM 846 O O . GLU A 1 113 ? -34.288 12.991 11.657 1.00 77.81 113 GLU A O 1
ATOM 851 N N . VAL A 1 114 ? -32.322 11.922 11.781 1.00 83.12 114 VAL A N 1
ATOM 852 C CA . VAL A 1 114 ? -32.288 11.551 10.356 1.00 83.12 114 VAL A CA 1
ATOM 853 C C . VAL A 1 114 ? -33.384 10.539 10.033 1.00 83.12 114 VAL A C 1
ATOM 855 O O . VAL A 1 114 ? -34.036 10.651 8.993 1.00 83.12 114 VAL A O 1
ATOM 858 N N . ARG A 1 115 ? -33.642 9.577 10.921 1.00 81.44 115 ARG A N 1
ATOM 859 C CA . ARG A 1 115 ? -34.686 8.565 10.736 1.00 81.44 115 ARG A CA 1
ATOM 860 C C . ARG A 1 115 ? -36.084 9.179 10.790 1.00 81.44 115 ARG A C 1
ATOM 862 O O . ARG A 1 115 ? -36.907 8.853 9.941 1.00 81.44 115 ARG A O 1
ATOM 869 N N . GLN A 1 116 ? -36.329 10.110 11.710 1.00 84.31 116 GLN A N 1
ATOM 870 C CA . GLN A 1 116 ? -37.566 10.893 11.811 1.00 84.31 116 GLN A CA 1
ATOM 871 C C . GLN A 1 116 ? -37.785 11.743 10.553 1.00 84.31 116 GLN A C 1
ATOM 873 O O . GLN A 1 116 ? -38.863 11.696 9.961 1.00 84.31 116 GLN A O 1
ATOM 878 N N . LYS A 1 117 ? -36.748 12.454 10.085 1.00 83.38 117 LYS A N 1
ATOM 879 C CA . LYS A 1 117 ? -36.812 13.254 8.847 1.00 83.38 117 LYS A CA 1
ATOM 880 C C . LYS A 1 117 ? -37.002 12.396 7.594 1.00 83.38 117 LYS A C 1
ATOM 882 O O . LYS A 1 117 ? -37.689 12.811 6.668 1.00 83.38 117 LYS A O 1
ATOM 887 N N . THR A 1 118 ? -36.432 11.194 7.561 1.00 85.00 118 THR A N 1
ATOM 888 C CA . THR A 1 118 ? -36.615 10.252 6.444 1.00 85.00 118 THR A CA 1
ATOM 889 C C . THR A 1 118 ? -38.011 9.633 6.470 1.00 85.00 118 THR A C 1
ATOM 891 O O . THR A 1 118 ? -38.649 9.516 5.429 1.00 85.00 118 THR A O 1
ATOM 894 N N . ALA A 1 119 ? -38.520 9.285 7.654 1.00 87.50 119 ALA A N 1
ATOM 895 C CA . ALA A 1 119 ? -39.861 8.736 7.823 1.00 87.50 119 ALA A CA 1
ATOM 896 C C . ALA A 1 119 ? -40.952 9.760 7.481 1.00 87.50 119 ALA A C 1
ATOM 898 O O . ALA A 1 119 ? -41.923 9.411 6.811 1.00 87.50 119 ALA A O 1
ATOM 899 N N . SER A 1 120 ? -40.784 11.026 7.880 1.00 82.56 120 SER A N 1
ATOM 900 C CA . SER A 1 120 ? -41.725 12.091 7.518 1.00 82.56 120 SER A CA 1
ATOM 901 C C . SER A 1 120 ? -41.728 12.347 6.013 1.00 82.56 120 SER A C 1
ATOM 903 O O . SER A 1 120 ? -42.797 12.426 5.411 1.00 82.56 120 SER A O 1
ATOM 905 N N . LYS A 1 121 ? -40.545 12.366 5.384 1.00 85.19 121 LYS A N 1
ATOM 906 C CA . LYS A 1 121 ? -40.417 12.481 3.929 1.00 85.19 121 LYS A CA 1
ATOM 907 C C . LYS A 1 121 ? -41.062 11.302 3.214 1.00 85.19 121 LYS A C 1
ATOM 909 O O . LYS A 1 121 ? -41.845 11.540 2.308 1.00 85.19 121 LYS A O 1
ATOM 914 N N . ALA A 1 122 ? -40.819 10.068 3.657 1.00 86.56 122 ALA A N 1
ATOM 915 C CA . ALA A 1 122 ? -41.433 8.863 3.093 1.00 86.56 122 ALA A CA 1
ATOM 916 C C . ALA A 1 122 ? -42.972 8.889 3.161 1.00 86.56 122 ALA A C 1
ATOM 918 O O . ALA A 1 122 ? -43.643 8.440 2.232 1.00 86.56 122 ALA A O 1
ATOM 919 N N . ARG A 1 123 ? -43.536 9.446 4.239 1.00 81.31 123 ARG A N 1
ATOM 920 C CA . ARG A 1 123 ? -44.989 9.575 4.412 1.00 81.31 123 ARG A CA 1
ATOM 921 C C . ARG A 1 123 ? -45.595 10.616 3.467 1.00 81.31 123 ARG A C 1
ATOM 923 O O . ARG A 1 123 ? -46.654 10.366 2.908 1.00 81.31 123 ARG A O 1
ATOM 930 N N . GLU A 1 124 ? -44.885 11.715 3.225 1.00 82.12 124 GLU A N 1
ATOM 931 C CA . GLU A 1 124 ? -45.297 12.779 2.299 1.00 82.12 124 GLU A CA 1
ATOM 932 C C . GLU A 1 124 ? -45.316 12.305 0.832 1.00 82.12 124 GLU A C 1
ATOM 934 O O . GLU A 1 124 ? -46.225 12.646 0.083 1.00 82.12 124 GLU A O 1
ATOM 939 N N . ILE A 1 125 ? -44.352 11.473 0.412 1.00 84.19 125 ILE A N 1
ATOM 940 C CA . ILE A 1 125 ? -44.348 10.887 -0.948 1.00 84.19 125 ILE A CA 1
ATOM 941 C C . ILE A 1 125 ? -45.460 9.855 -1.119 1.00 84.19 125 ILE A C 1
ATOM 943 O O . ILE A 1 125 ? -46.033 9.765 -2.199 1.00 84.19 125 ILE A O 1
ATOM 947 N N . LYS A 1 126 ? -45.774 9.089 -0.065 1.00 83.44 126 LYS A N 1
ATOM 948 C CA . LYS A 1 126 ? -46.892 8.139 -0.091 1.00 83.44 126 LYS A CA 1
ATOM 949 C C . LYS A 1 126 ?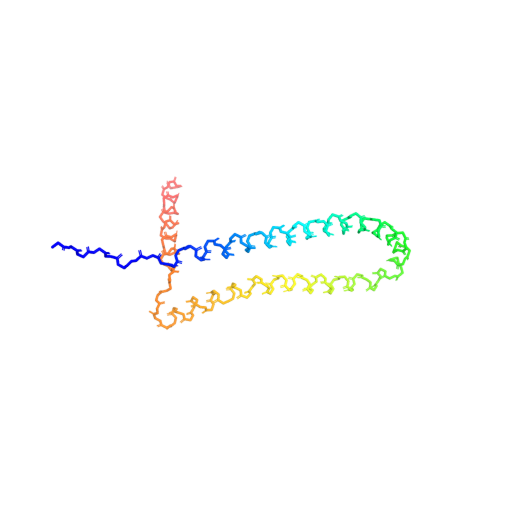 -48.235 8.860 -0.244 1.00 83.44 126 LYS A C 1
ATOM 951 O O . LYS A 1 126 ? -49.079 8.372 -0.973 1.00 83.44 126 LYS A O 1
ATOM 956 N N . GLU A 1 127 ? -48.410 10.007 0.410 1.00 79.94 127 GLU A N 1
ATOM 957 C CA . GLU A 1 127 ? -49.631 10.821 0.318 1.00 79.94 127 GLU A CA 1
ATOM 958 C C . GLU A 1 127 ? -49.752 11.576 -1.014 1.00 79.94 127 GLU A C 1
ATOM 960 O O . GLU A 1 127 ? -50.855 11.834 -1.465 1.00 79.94 127 GLU A O 1
ATOM 965 N N . LYS A 1 128 ? -48.636 11.923 -1.669 1.00 76.56 128 LYS A N 1
ATOM 966 C CA . LYS A 1 128 ? -48.654 12.562 -3.000 1.00 76.56 128 LYS A CA 1
ATOM 967 C C . LYS A 1 128 ? -48.779 11.581 -4.169 1.00 76.56 128 LYS A C 1
ATOM 969 O O . LYS A 1 128 ? -49.011 12.021 -5.291 1.00 76.56 128 LYS A O 1
ATOM 974 N N . ALA A 1 129 ? -48.529 10.297 -3.931 1.00 76.50 129 ALA A N 1
ATOM 975 C CA . ALA A 1 129 ? -48.650 9.238 -4.931 1.00 76.50 129 ALA A CA 1
ATOM 976 C C . ALA A 1 129 ? -50.029 8.551 -4.914 1.00 76.50 129 ALA A C 1
ATOM 978 O O . ALA A 1 129 ? -50.280 7.696 -5.763 1.00 76.50 129 ALA A O 1
ATOM 979 N N . GLU A 1 130 ? -50.878 8.906 -3.948 1.00 62.12 130 GLU A N 1
ATOM 980 C CA . GLU A 1 130 ? -52.274 8.480 -3.792 1.00 62.12 130 GLU A CA 1
ATOM 981 C C . GLU A 1 130 ? -53.199 9.626 -4.228 1.00 62.12 130 GLU A C 1
ATOM 983 O O . GLU A 1 130 ? -54.189 9.336 -4.935 1.00 62.12 130 GLU A O 1
#

Organism: NCBI:txid194707

Foldseek 3Di:
DDDDDDDDDPPPVVVVVVVVVVVVVVVVVVVVVVVVVVCVVVVVVCVVVCCVVCVVVCVVCVVVVVVVVVVVCCVVVVVVCVVVVVVVVCVVCVCVVCVVVVNNDVCVVVVVVVVVVVVVVVVVVVVVVD

Sequence (130 aa):
MADNITHRPKQQLQQHTQSYQLVKAATAATAGCSLLVVARLTTVAATVIGLTITTPLLVIFSLVLVPAVTVVFLLLSGFLAARGFGVKAVTVLSWTYRYVTGKHPPGADRIDEVRQKTASKAREIKEKAE

pLDDT: mean 71.31, std 11.99, range [44.5, 91.69]

Radius of gyration: 29.27 Å; chains: 1; bounding box: 68×71×65 Å

InterPro domains:
  IPR000136 Oleosin [PF01277] (21-129)
  IPR000136 Oleosin [PTHR33203] (14-125)